Protein AF-A0A315YPS7-F1 (afdb_monomer_lite)

Foldseek 3Di:
DDQFPVRDAADPLLVVVLVVLVVCCVVPNQQFKKKWKWFADPVVRDTDTNDIDGDDPVDDDDPVVHDPRIDIDIDTSNVVSVRSLVRNDPDPDPDDDPDPLQFLVRLCVLLVHDLVRLCVVVVPPSVVSVCRVVVVDPDDSVVSVVSNVVCVVVVSD

InterPro domains:
  IPR001387 Cro/C1-type, helix-turn-helix domain [PF01381] (104-141)
  IPR001387 Cro/C1-type, helix-turn-helix domain [PS50943] (104-157)
  IPR001387 Cro/C1-type, helix-turn-helix domain [SM00530] (103-157)
  IPR001387 Cro/C1-type, helix-turn-helix domain [cd00093] (104-147)
  IPR010982 Lambda repressor-like, DNA-binding domain superfamily [G3DSA:1.10.260.40] (103-154)
  IPR010982 Lambda repressor-like, DNA-binding domain superfamily [SSF47413] (103-150)

Secondary structure (DSSP, 8-state):
-EE-TTS-EE-TTHHHHHHHHHHHHHHH-TT-EEEEEEEEETTTTEEEEEEEEE--TTSPPPGGGS-TTEEEEEEEHHHHHHHHHHHT-SSTTSSSS------HHHHHHHTT--HHHHHHHHT--HHHHHHHHTTSSPPPHHHHHHHHHHHHHTT--

Organism: Ruminococcus flavefaciens (NCBI:txid1265)

Radius of gyration: 22.01 Å; chains: 1; bounding box: 54×30×55 Å

Sequence (157 aa):
MLIGSKGYPISYECSELIEELKKDIRECGKDKLLAVWLKEYKEHGIEFAVNYDFVVDEAPIEASELEADERLAVMTAESLLDLLIKQNDPVQIYDLHEPHVRTIKELRTACDMTQKEFSEYFGIPKRTIEDWEAGRRKPSQWAVELIEYKLKKEGLI

Structure (mmCIF, N/CA/C/O backbone):
data_AF-A0A315YPS7-F1
#
_entry.id   AF-A0A315YPS7-F1
#
loop_
_atom_site.group_PDB
_atom_site.id
_atom_site.type_symbol
_atom_site.label_atom_id
_atom_site.label_alt_id
_atom_site.label_comp_id
_atom_site.label_asym_id
_atom_site.label_entity_id
_atom_site.label_seq_id
_atom_site.pdbx_PDB_ins_code
_atom_site.Cartn_x
_atom_site.Cartn_y
_atom_site.Cartn_z
_atom_site.occupancy
_atom_site.B_iso_or_equiv
_atom_site.auth_seq_id
_atom_site.auth_comp_id
_atom_site.auth_asym_id
_atom_site.auth_atom_id
_atom_site.pdbx_PDB_model_num
ATOM 1 N N . MET A 1 1 ? -11.023 17.785 3.048 1.00 50.44 1 MET A N 1
ATOM 2 C CA . MET A 1 1 ? -11.132 16.718 2.030 1.00 50.44 1 MET A CA 1
ATOM 3 C C . MET A 1 1 ? -10.562 17.204 0.708 1.00 50.44 1 MET A C 1
ATOM 5 O O . MET A 1 1 ? -10.905 18.302 0.282 1.00 50.44 1 MET A O 1
ATOM 9 N N . LEU A 1 2 ? -9.673 16.431 0.086 1.00 51.38 2 LEU A N 1
ATOM 10 C CA . LEU A 1 2 ? -9.138 16.735 -1.241 1.00 51.38 2 LEU A CA 1
ATOM 11 C C . LEU A 1 2 ? -9.512 15.601 -2.197 1.00 51.38 2 LEU A C 1
ATOM 13 O O . LEU A 1 2 ? -9.417 14.427 -1.843 1.00 51.38 2 LEU A O 1
ATOM 17 N N . ILE A 1 3 ? -9.913 15.959 -3.416 1.00 50.81 3 ILE A N 1
ATOM 18 C CA . ILE A 1 3 ? -9.950 15.011 -4.529 1.00 50.81 3 ILE A CA 1
ATOM 19 C C . ILE A 1 3 ? -8.492 14.802 -4.935 1.00 50.81 3 ILE A C 1
ATOM 21 O O . ILE A 1 3 ? -7.831 15.742 -5.387 1.00 50.81 3 ILE A O 1
ATOM 25 N N . GLY A 1 4 ? -7.969 13.593 -4.737 1.00 52.69 4 GLY A N 1
ATOM 26 C CA . GLY A 1 4 ? -6.636 13.231 -5.205 1.00 52.69 4 GLY A CA 1
ATOM 27 C C . GLY A 1 4 ? -6.494 13.494 -6.704 1.00 52.69 4 GLY A C 1
ATOM 28 O O . GLY A 1 4 ? -7.477 13.507 -7.442 1.00 52.69 4 GLY A O 1
ATOM 29 N N . SER A 1 5 ? -5.266 13.648 -7.199 1.00 40.81 5 SER A N 1
ATOM 30 C CA . SER A 1 5 ? -4.967 13.981 -8.607 1.00 40.81 5 SER A CA 1
ATOM 31 C C . SER A 1 5 ? -5.560 13.023 -9.662 1.00 40.81 5 SER A C 1
ATOM 33 O O . SER A 1 5 ? -5.515 13.323 -10.853 1.00 40.81 5 SER A O 1
ATOM 35 N N . LYS A 1 6 ? -6.133 11.888 -9.237 1.00 47.31 6 LYS A N 1
ATOM 36 C CA . LYS A 1 6 ? -6.822 10.882 -10.061 1.00 47.31 6 LYS A CA 1
ATOM 37 C C . LYS A 1 6 ? -8.326 10.719 -9.769 1.00 47.31 6 LYS A C 1
ATOM 39 O O . LYS A 1 6 ? -8.918 9.770 -10.269 1.00 47.31 6 LYS A O 1
ATOM 44 N N . GLY A 1 7 ? -8.947 11.603 -8.985 1.00 49.59 7 GLY A N 1
ATOM 45 C CA . GLY A 1 7 ? -10.388 11.547 -8.696 1.00 49.59 7 GLY A CA 1
ATOM 46 C C . GLY A 1 7 ? -10.790 10.707 -7.478 1.00 49.59 7 GLY A C 1
ATOM 47 O O . GLY A 1 7 ? -11.982 10.553 -7.237 1.00 49.59 7 GLY A O 1
ATOM 48 N N . TYR A 1 8 ? -9.832 10.172 -6.713 1.00 56.44 8 TYR A N 1
ATOM 49 C CA . TYR A 1 8 ? -10.121 9.388 -5.508 1.00 56.44 8 TYR A CA 1
ATOM 50 C C . TYR A 1 8 ? -10.254 10.283 -4.268 1.00 56.44 8 TYR A C 1
ATOM 52 O O . TYR A 1 8 ? -9.506 11.259 -4.142 1.00 56.44 8 TYR A O 1
ATOM 60 N N . PRO A 1 9 ? -11.187 9.966 -3.358 1.00 59.56 9 PRO A N 1
ATOM 61 C CA . PRO A 1 9 ? -11.334 10.677 -2.097 1.00 59.56 9 PRO A CA 1
ATOM 62 C C . PRO A 1 9 ? -10.178 10.312 -1.152 1.00 59.56 9 PRO A C 1
ATOM 64 O O . PRO A 1 9 ? -9.961 9.136 -0.881 1.00 59.56 9 PRO A O 1
ATOM 67 N N . ILE A 1 10 ? -9.438 11.312 -0.660 1.00 61.88 10 ILE A N 1
ATOM 68 C CA . ILE A 1 10 ? -8.313 11.117 0.273 1.00 61.88 10 ILE A CA 1
ATOM 69 C C . ILE A 1 10 ? -8.590 11.877 1.574 1.00 61.88 10 ILE A C 1
ATOM 71 O O . ILE A 1 10 ? -8.978 13.054 1.540 1.00 61.88 10 ILE A O 1
ATOM 75 N N . SER A 1 11 ? -8.348 11.220 2.710 1.00 66.69 11 SER A N 1
ATOM 76 C CA . SER A 1 11 ? -8.402 11.808 4.051 1.00 66.69 11 SER A CA 1
ATOM 77 C C . SER A 1 11 ? -7.026 11.787 4.714 1.00 66.69 11 SER A C 1
ATOM 79 O O . SER A 1 11 ? -6.567 10.753 5.189 1.00 66.69 11 SER A O 1
ATOM 81 N N . TYR A 1 12 ? -6.389 12.960 4.786 1.00 60.19 12 TYR A N 1
ATOM 82 C CA . TYR A 1 12 ? -5.126 13.150 5.511 1.00 60.19 12 TYR A CA 1
ATOM 83 C C . TYR A 1 12 ? -5.292 13.112 7.035 1.00 60.19 12 TYR A C 1
ATOM 85 O O . TYR A 1 12 ? -4.306 12.925 7.749 1.00 60.19 12 TYR A O 1
ATOM 93 N N . GLU A 1 13 ? -6.530 13.247 7.523 1.00 62.00 13 GLU A N 1
ATOM 94 C CA . GLU A 1 13 ? -6.878 13.168 8.947 1.00 62.00 13 GLU A CA 1
ATOM 95 C C . GLU A 1 13 ? -6.639 11.758 9.507 1.00 62.00 13 GLU A C 1
ATOM 97 O O . GLU A 1 13 ? -6.386 11.596 10.694 1.00 62.00 13 GLU A O 1
ATOM 102 N N . CYS A 1 14 ? -6.582 10.738 8.645 1.00 71.25 14 CYS A N 1
ATOM 103 C CA . CYS A 1 14 ? -6.282 9.368 9.049 1.00 71.25 14 CYS A CA 1
ATOM 104 C C . CYS A 1 14 ? -4.803 9.143 9.420 1.00 71.25 14 CYS A C 1
ATOM 106 O O . CYS A 1 14 ? -4.475 8.076 9.925 1.00 71.25 14 CYS A O 1
ATOM 108 N N . SER A 1 15 ? -3.892 10.097 9.180 1.00 75.19 15 SER A N 1
ATOM 109 C CA . SER A 1 15 ? -2.451 9.888 9.420 1.00 75.19 15 SER A CA 1
ATOM 110 C C . SER A 1 15 ? -2.119 9.679 10.900 1.00 75.19 15 SER A C 1
ATOM 112 O O . SER A 1 15 ? -1.327 8.798 11.226 1.00 75.19 15 SER A O 1
ATOM 114 N N . GLU A 1 16 ? -2.740 10.454 11.792 1.00 81.69 16 GLU A N 1
ATOM 115 C CA . GLU A 1 16 ? -2.560 10.305 13.243 1.00 81.69 16 GLU A CA 1
ATOM 116 C C . GLU A 1 16 ? -3.208 9.003 13.734 1.00 81.69 16 GLU A C 1
ATOM 118 O O . GLU A 1 16 ? -2.541 8.209 14.397 1.00 81.69 16 GLU A O 1
ATOM 123 N N . LEU A 1 17 ? -4.432 8.702 13.273 1.00 87.00 17 LEU A N 1
ATOM 124 C CA . LEU A 1 17 ? -5.121 7.441 13.576 1.00 87.00 17 LEU A CA 1
ATOM 125 C C . LEU A 1 17 ? -4.315 6.208 13.138 1.00 87.00 17 LEU A C 1
ATOM 127 O O . LEU A 1 17 ? -4.302 5.201 13.839 1.00 87.00 17 LEU A O 1
ATOM 131 N N . ILE A 1 18 ? -3.636 6.259 11.986 1.00 86.12 18 ILE A N 1
ATOM 132 C CA . ILE A 1 18 ? -2.787 5.158 11.501 1.00 86.12 18 ILE A CA 1
ATOM 133 C C . ILE A 1 18 ? -1.613 4.917 12.452 1.00 86.12 18 ILE A C 1
ATOM 135 O O . ILE A 1 18 ? -1.290 3.764 12.746 1.00 86.12 18 ILE A O 1
ATOM 139 N N . GLU A 1 19 ? -0.942 5.975 12.906 1.00 84.19 19 GLU A N 1
ATOM 140 C CA . GLU A 1 19 ? 0.222 5.843 13.786 1.00 84.19 19 GLU A CA 1
ATOM 141 C C . GLU A 1 19 ? -0.165 5.347 15.184 1.00 84.19 19 GLU A C 1
ATOM 143 O O . GLU A 1 19 ? 0.524 4.477 15.735 1.00 84.19 19 GLU A O 1
ATOM 148 N N . GLU A 1 20 ? -1.289 5.823 15.720 1.00 87.25 20 GLU A N 1
ATOM 149 C CA . GLU A 1 20 ? -1.867 5.323 16.971 1.00 87.25 20 GLU A CA 1
ATOM 150 C C . GLU A 1 20 ? -2.268 3.851 16.844 1.00 87.25 20 GLU A C 1
ATOM 152 O O . GLU A 1 20 ? -1.772 3.007 17.596 1.00 87.25 20 GLU A O 1
ATOM 157 N N . LEU A 1 21 ? -3.020 3.492 15.802 1.00 90.19 21 LEU A N 1
ATOM 158 C CA . LEU A 1 21 ? -3.479 2.122 15.593 1.00 90.19 21 LEU A CA 1
ATOM 159 C C . LEU A 1 21 ? -2.323 1.137 15.386 1.00 90.19 21 LEU A C 1
ATOM 161 O O . LEU A 1 21 ? -2.359 0.009 15.880 1.00 90.19 21 LEU A O 1
ATOM 165 N N . LYS A 1 22 ? -1.249 1.540 14.696 1.00 86.44 22 LYS A N 1
ATOM 166 C CA . LYS A 1 22 ? -0.029 0.721 14.589 1.00 86.44 22 LYS A CA 1
ATOM 167 C C . LYS A 1 22 ? 0.590 0.444 15.955 1.00 86.44 22 LYS A C 1
ATOM 169 O O . LYS A 1 22 ? 1.148 -0.637 16.157 1.00 86.44 22 LYS A O 1
ATOM 174 N N . LYS A 1 23 ? 0.576 1.419 16.867 1.00 88.12 23 LYS A N 1
ATOM 175 C CA . LYS A 1 23 ? 1.076 1.239 18.234 1.00 88.12 23 LYS A CA 1
ATOM 176 C C . LYS A 1 23 ? 0.177 0.280 19.006 1.00 88.12 23 LYS A C 1
ATOM 178 O O . LYS A 1 23 ? 0.692 -0.685 19.567 1.00 88.12 23 LYS A O 1
ATOM 183 N N . ASP A 1 24 ? -1.128 0.463 18.912 1.00 87.69 24 ASP A N 1
ATOM 184 C CA . ASP A 1 24 ? -2.124 -0.391 19.554 1.00 87.69 24 ASP A CA 1
ATOM 185 C C . ASP A 1 24 ? -2.059 -1.838 19.057 1.00 87.69 24 ASP A C 1
ATOM 187 O O . ASP A 1 24 ? -2.091 -2.775 19.849 1.00 87.69 24 ASP A O 1
ATOM 191 N N . ILE A 1 25 ? -1.856 -2.060 17.756 1.00 83.81 25 ILE A N 1
ATOM 192 C CA . ILE A 1 25 ? -1.654 -3.403 17.191 1.00 83.81 25 ILE A CA 1
ATOM 193 C C . ILE A 1 25 ? -0.400 -4.070 17.770 1.00 83.81 25 ILE A C 1
ATOM 195 O O . ILE A 1 25 ? -0.420 -5.276 18.032 1.00 83.81 25 ILE A O 1
ATOM 199 N N . ARG A 1 26 ? 0.686 -3.313 17.992 1.00 84.19 26 ARG A N 1
ATOM 200 C CA . ARG A 1 26 ? 1.907 -3.846 18.625 1.00 84.19 26 ARG A CA 1
ATOM 201 C C . ARG A 1 26 ? 1.676 -4.241 20.084 1.00 84.19 26 ARG A C 1
ATOM 203 O O . ARG A 1 26 ? 2.308 -5.188 20.542 1.00 84.19 26 ARG A O 1
ATOM 210 N N . GLU A 1 27 ? 0.812 -3.527 20.798 1.00 88.19 27 GLU A N 1
ATOM 211 C CA . GLU A 1 27 ? 0.553 -3.747 22.227 1.00 88.19 27 GLU A CA 1
ATOM 212 C C . GLU A 1 27 ? -0.544 -4.794 22.479 1.00 88.19 27 GLU A C 1
ATOM 214 O O . GLU A 1 27 ? -0.414 -5.634 23.370 1.00 88.19 27 GLU A O 1
ATOM 219 N N . CYS A 1 28 ? -1.612 -4.777 21.685 1.00 87.38 28 CYS A N 1
ATOM 220 C CA . CYS A 1 28 ? -2.840 -5.535 21.929 1.00 87.38 28 CYS A CA 1
ATOM 221 C C . CYS A 1 28 ? -3.085 -6.671 20.924 1.00 87.38 28 CYS A C 1
ATOM 223 O O . CYS A 1 28 ? -3.863 -7.585 21.218 1.00 87.38 28 CYS A O 1
ATOM 225 N N . GLY A 1 29 ? -2.411 -6.649 19.773 1.00 87.06 29 GLY A N 1
ATOM 226 C CA . GLY A 1 29 ? -2.538 -7.641 18.706 1.00 87.06 29 GLY A CA 1
ATOM 227 C C . GLY A 1 29 ? -3.532 -7.248 17.609 1.00 87.06 29 GLY A C 1
ATOM 228 O O . GLY A 1 29 ? -4.537 -6.581 17.842 1.00 87.06 29 GLY A O 1
ATOM 229 N N . LYS A 1 30 ? -3.254 -7.709 16.386 1.00 88.88 30 LYS A N 1
ATOM 230 C CA . LYS A 1 30 ? -3.974 -7.324 15.159 1.00 88.88 30 LYS A CA 1
ATOM 231 C C . LYS A 1 30 ? -5.416 -7.845 15.055 1.00 88.88 30 LYS A C 1
ATOM 233 O O . LYS A 1 30 ? -6.234 -7.256 14.354 1.00 88.88 30 LYS A O 1
ATOM 238 N N . ASP A 1 31 ? -5.730 -8.919 15.778 1.00 92.06 31 ASP A N 1
ATOM 239 C CA . ASP A 1 31 ? -7.037 -9.590 15.736 1.00 92.06 31 ASP A CA 1
ATOM 240 C C . ASP A 1 31 ? -8.056 -8.988 16.721 1.00 92.06 31 ASP A C 1
ATOM 242 O O . ASP A 1 31 ? -9.186 -9.469 16.825 1.00 92.06 31 ASP A O 1
ATOM 246 N N . LYS A 1 32 ? -7.674 -7.947 17.473 1.00 91.81 32 LYS A N 1
ATOM 247 C CA . LYS A 1 32 ? -8.575 -7.262 18.407 1.00 91.81 32 LYS A CA 1
ATOM 248 C C . LYS A 1 32 ? -9.720 -6.590 17.661 1.00 91.81 32 LYS A C 1
ATOM 250 O O . LYS A 1 32 ? -9.502 -5.971 16.625 1.00 91.81 32 LYS A O 1
ATOM 255 N N . LEU A 1 33 ? -10.928 -6.719 18.205 1.00 92.25 33 LEU A N 1
ATOM 256 C CA . LEU A 1 33 ? -12.112 -6.063 17.670 1.00 92.25 33 LEU A CA 1
ATOM 257 C C . LEU A 1 33 ? -12.155 -4.612 18.137 1.00 92.25 33 LEU A C 1
ATOM 259 O O . LEU A 1 33 ? -12.030 -4.326 19.328 1.00 92.25 33 LEU A O 1
ATOM 263 N N . LEU A 1 34 ? -12.355 -3.727 17.172 1.00 92.62 34 LEU A N 1
ATOM 264 C CA . LEU A 1 34 ? -12.508 -2.299 17.356 1.00 92.62 34 LEU A CA 1
ATOM 265 C C . LEU A 1 34 ? -13.891 -1.890 16.879 1.00 92.62 34 LEU A C 1
ATOM 267 O O . LEU A 1 34 ? -14.391 -2.401 15.871 1.00 92.62 34 LEU A O 1
ATOM 271 N N . ALA A 1 35 ? -14.481 -0.949 17.589 1.00 92.44 35 ALA A N 1
ATOM 272 C CA . ALA A 1 35 ? -15.582 -0.167 17.086 1.00 92.44 35 ALA A CA 1
ATOM 273 C C . ALA A 1 35 ? -15.029 1.067 16.384 1.00 92.44 35 ALA A C 1
ATOM 275 O O . ALA A 1 35 ? -14.132 1.728 16.895 1.00 92.44 35 ALA A O 1
ATOM 276 N N . VAL A 1 36 ? -15.544 1.349 15.197 1.00 92.31 36 VAL A N 1
ATOM 277 C CA . VAL A 1 36 ? -15.012 2.363 14.290 1.00 92.31 36 VAL A CA 1
ATOM 278 C C . VAL A 1 36 ? -16.133 3.309 13.910 1.00 92.31 36 VAL A C 1
ATOM 280 O O . VAL A 1 36 ? -17.161 2.866 13.389 1.00 92.31 36 VAL A O 1
ATOM 283 N N . TRP A 1 37 ? -15.915 4.600 14.135 1.00 92.06 37 TRP A N 1
ATOM 284 C CA . TRP A 1 37 ? -16.817 5.665 13.719 1.00 92.06 37 TRP A CA 1
ATOM 285 C C . TRP A 1 37 ? -16.524 6.014 12.268 1.00 92.06 37 TRP A C 1
ATOM 287 O O . TRP A 1 37 ? -15.426 6.465 11.929 1.00 92.06 37 TRP A O 1
ATOM 297 N N . LEU A 1 38 ? -17.509 5.775 11.407 1.00 89.75 38 LEU A N 1
ATOM 298 C CA . LEU A 1 38 ? -17.468 6.101 9.990 1.00 89.75 38 LEU A CA 1
ATOM 299 C C . LEU A 1 38 ? -18.370 7.305 9.737 1.00 89.75 38 LEU A C 1
ATOM 301 O O . LEU A 1 38 ? -19.584 7.195 9.902 1.00 89.75 38 LEU A O 1
ATOM 305 N N . LYS A 1 39 ? -17.775 8.428 9.330 1.00 88.94 39 LYS A N 1
ATOM 306 C CA . LYS A 1 39 ? -18.490 9.660 8.981 1.00 88.94 39 LYS A CA 1
ATOM 307 C C . LYS A 1 39 ? -18.821 9.672 7.491 1.00 88.94 39 LYS A C 1
ATOM 309 O O . LYS A 1 39 ? -17.928 9.505 6.655 1.00 88.94 39 LYS A O 1
ATOM 314 N N . GLU A 1 40 ? -20.091 9.860 7.160 1.00 85.75 40 GLU A N 1
ATOM 315 C CA . GLU A 1 40 ? -20.627 9.936 5.804 1.00 85.75 40 GLU A CA 1
ATOM 316 C C . GLU A 1 40 ? -20.536 11.365 5.258 1.00 85.75 40 GLU A C 1
ATOM 318 O O . GLU A 1 40 ? -21.076 12.319 5.813 1.00 85.75 40 GLU A O 1
ATOM 323 N N . TYR A 1 41 ? -19.944 11.505 4.077 1.00 80.50 41 TYR A N 1
ATOM 324 C CA . TYR A 1 41 ? -19.885 12.765 3.347 1.00 80.50 41 TYR A CA 1
ATOM 325 C C . TYR A 1 41 ? -20.831 12.702 2.146 1.00 80.50 41 TYR A C 1
ATOM 327 O O . TYR A 1 41 ? -20.458 12.322 1.030 1.00 80.50 41 TYR A O 1
ATOM 335 N N . LYS A 1 42 ? -22.086 13.094 2.392 1.00 76.31 42 LYS A N 1
ATOM 336 C CA . LYS A 1 42 ? -23.225 12.975 1.458 1.00 76.31 42 LYS A CA 1
ATOM 337 C C . LYS A 1 42 ? -23.014 13.642 0.099 1.00 76.31 42 LYS A C 1
ATOM 339 O O . LYS A 1 42 ? -23.540 13.161 -0.898 1.00 76.31 42 LYS A O 1
ATOM 344 N N . GLU A 1 43 ? -22.227 14.716 0.038 1.00 69.75 43 GLU A N 1
ATOM 345 C CA . GLU A 1 43 ? -21.919 15.425 -1.215 1.00 69.75 43 GLU A CA 1
ATOM 346 C C . GLU A 1 43 ? -21.157 14.551 -2.226 1.00 69.75 43 GLU A C 1
ATOM 348 O O . GLU A 1 43 ? -21.200 14.807 -3.431 1.00 69.75 43 GLU A O 1
ATOM 353 N N . HIS A 1 44 ? -20.484 13.501 -1.747 1.00 64.50 44 HIS A N 1
ATOM 354 C CA . HIS A 1 44 ? -19.650 12.621 -2.562 1.00 64.50 44 HIS A CA 1
ATOM 355 C C . HIS A 1 44 ? -20.003 11.134 -2.427 1.00 64.50 44 HIS A C 1
ATOM 357 O O . HIS A 1 44 ? -19.480 10.330 -3.195 1.00 64.50 44 HIS A O 1
ATOM 363 N N . GLY A 1 45 ? -20.902 10.764 -1.505 1.00 73.31 45 GLY A N 1
ATOM 364 C CA . GLY A 1 45 ? -21.324 9.375 -1.293 1.00 73.31 45 GLY A CA 1
ATOM 365 C C . GLY A 1 45 ? -20.193 8.481 -0.779 1.00 73.31 45 GLY A C 1
ATOM 366 O O . GLY A 1 45 ? -20.039 7.352 -1.239 1.00 73.31 45 GLY A O 1
A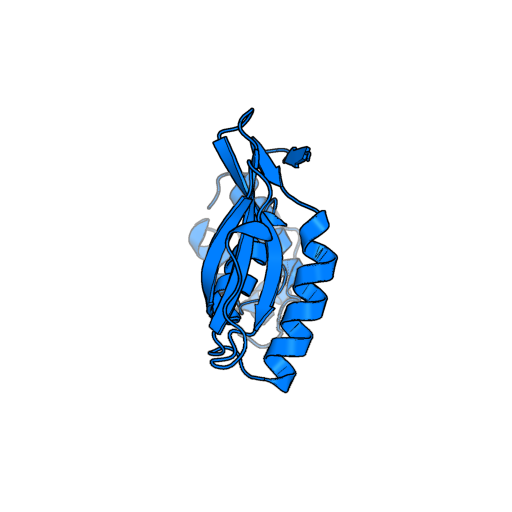TOM 367 N N . ILE A 1 46 ? -19.365 9.016 0.119 1.00 76.12 46 ILE A N 1
ATOM 368 C CA . ILE A 1 46 ? -18.157 8.369 0.650 1.00 76.12 46 ILE A CA 1
ATOM 369 C C . ILE A 1 46 ? -18.161 8.400 2.175 1.00 76.12 46 ILE A C 1
ATOM 371 O O . ILE A 1 46 ? -18.778 9.276 2.780 1.00 76.12 46 ILE A O 1
ATOM 375 N N . GLU A 1 47 ? -17.421 7.480 2.784 1.00 83.62 47 GLU A N 1
ATOM 376 C CA . GLU A 1 47 ? -17.292 7.369 4.235 1.00 83.62 47 GLU A CA 1
ATOM 377 C C . GLU A 1 47 ? -15.817 7.295 4.638 1.00 83.62 47 GLU A C 1
ATOM 379 O O . GLU A 1 47 ? -15.023 6.604 3.989 1.00 83.62 47 GLU A O 1
ATOM 384 N N . PHE A 1 48 ? -15.466 7.975 5.729 1.00 85.69 48 PHE A N 1
ATOM 385 C CA . PHE A 1 48 ? -14.127 7.939 6.317 1.00 85.69 48 PHE A CA 1
ATOM 386 C C . PHE A 1 48 ? -14.169 7.480 7.765 1.00 85.69 48 PHE A C 1
ATOM 388 O O . PHE A 1 48 ? -15.084 7.844 8.500 1.00 85.69 48 PHE A O 1
ATOM 395 N N . ALA A 1 49 ? -13.169 6.700 8.174 1.00 88.94 49 ALA A N 1
ATOM 396 C CA . ALA A 1 49 ? -12.965 6.404 9.582 1.00 88.94 49 ALA A CA 1
ATOM 397 C C . ALA A 1 49 ? -12.375 7.636 10.272 1.00 88.94 49 ALA A C 1
ATOM 399 O O . ALA A 1 49 ? -11.323 8.134 9.867 1.00 88.94 49 ALA A O 1
ATOM 400 N N . VAL A 1 50 ? -13.087 8.124 11.286 1.00 89.56 50 VAL A N 1
ATOM 401 C CA . VAL A 1 50 ? -12.739 9.346 12.028 1.00 89.56 50 VAL A CA 1
ATOM 402 C C . VAL A 1 50 ? -12.335 9.063 13.470 1.00 89.56 50 VAL A C 1
ATOM 404 O O . VAL A 1 50 ? -11.653 9.882 14.074 1.00 89.56 50 VAL A O 1
ATOM 407 N N . ASN A 1 51 ? -12.720 7.905 14.016 1.00 90.56 51 ASN A N 1
ATOM 408 C CA . ASN A 1 51 ? -12.343 7.477 15.360 1.00 90.56 51 ASN A CA 1
ATOM 409 C C . ASN A 1 51 ? -12.444 5.949 15.506 1.00 90.56 51 ASN A C 1
ATOM 411 O O . ASN A 1 51 ? -13.145 5.292 14.725 1.00 90.56 51 ASN A O 1
ATOM 415 N N . TYR A 1 52 ? -11.784 5.386 16.516 1.00 92.31 52 TYR A N 1
ATOM 416 C CA . TYR A 1 52 ? -11.960 3.999 16.929 1.00 92.31 52 TYR A CA 1
ATOM 417 C C . TYR A 1 52 ? -11.798 3.822 18.441 1.00 92.31 52 TYR A C 1
ATOM 419 O O . TYR A 1 52 ? -11.118 4.603 19.097 1.00 92.31 52 TYR A O 1
ATOM 427 N N . ASP A 1 53 ? -12.392 2.758 18.975 1.00 91.62 53 ASP A N 1
ATOM 428 C CA . ASP A 1 53 ? -12.180 2.311 20.352 1.00 91.62 53 ASP A CA 1
ATOM 429 C C . ASP A 1 53 ? -12.204 0.778 20.422 1.00 91.62 53 ASP A C 1
ATOM 431 O O . ASP A 1 53 ? -12.751 0.100 19.543 1.00 91.62 53 ASP A O 1
ATOM 435 N N . PHE A 1 54 ? -11.595 0.208 21.454 1.00 89.44 54 PHE A N 1
ATOM 436 C CA . PHE A 1 54 ? -11.611 -1.229 21.684 1.00 89.44 54 PHE A CA 1
ATOM 437 C C . PHE A 1 54 ? -12.992 -1.692 22.129 1.00 89.44 54 PHE A C 1
ATOM 439 O O . PHE A 1 54 ? -13.588 -1.149 23.055 1.00 89.44 54 PHE A O 1
ATOM 446 N N . VAL A 1 55 ? -13.474 -2.775 21.519 1.00 85.38 55 VAL A N 1
ATOM 447 C CA . VAL A 1 55 ? -14.697 -3.416 21.998 1.00 85.38 55 VAL A CA 1
ATOM 448 C C . VAL A 1 55 ? -14.387 -4.127 23.314 1.00 85.38 55 VAL A C 1
ATOM 450 O O . VAL A 1 55 ? -13.632 -5.102 23.347 1.00 85.38 55 VAL A O 1
ATOM 453 N N . VAL A 1 56 ? -14.989 -3.637 24.393 1.00 79.31 56 VAL A N 1
ATOM 454 C CA . VAL A 1 56 ? -14.969 -4.243 25.727 1.00 79.31 56 VAL A CA 1
ATOM 455 C C . VAL A 1 56 ? -16.385 -4.645 26.122 1.00 79.31 56 VAL A C 1
ATOM 457 O O . VAL A 1 56 ? -17.308 -3.838 26.059 1.00 79.31 56 VAL A O 1
ATOM 460 N N . ASP A 1 57 ? -16.553 -5.894 26.564 1.00 70.62 57 ASP A N 1
ATOM 461 C CA . ASP A 1 57 ? -17.861 -6.483 26.904 1.00 70.62 57 ASP A CA 1
ATOM 462 C C . ASP A 1 57 ? -18.623 -5.707 28.001 1.00 70.62 57 ASP A C 1
ATOM 464 O O . ASP A 1 57 ? -19.837 -5.843 28.140 1.00 70.62 57 ASP A O 1
ATOM 468 N N . GLU A 1 58 ? -17.917 -4.889 28.784 1.00 65.75 58 GLU A N 1
ATOM 469 C CA . GLU A 1 58 ? -18.448 -4.153 29.936 1.00 65.75 58 GLU A CA 1
ATOM 470 C C . GLU A 1 58 ? -18.897 -2.716 29.608 1.00 65.75 58 GLU A C 1
ATOM 472 O O . GLU A 1 58 ? -19.519 -2.073 30.454 1.00 65.75 58 GLU A O 1
ATOM 477 N N . ALA A 1 59 ? -18.620 -2.211 28.399 1.00 66.69 59 ALA A N 1
ATOM 478 C CA . ALA A 1 59 ? -18.971 -0.853 27.975 1.00 66.69 59 ALA A CA 1
ATOM 479 C C . ALA A 1 59 ? -19.453 -0.842 26.509 1.00 66.69 59 ALA A C 1
ATOM 481 O O . ALA A 1 59 ? -18.681 -0.539 25.598 1.00 66.69 59 ALA A O 1
ATOM 482 N N . PRO A 1 60 ? -20.720 -1.218 26.252 1.00 68.06 60 PRO A N 1
ATOM 483 C CA . PRO A 1 60 ? -21.291 -1.146 24.914 1.00 68.06 60 PRO A CA 1
ATOM 484 C C . PRO A 1 60 ? -21.421 0.313 24.466 1.00 68.06 60 PRO A C 1
ATOM 486 O O . PRO A 1 60 ? -21.827 1.173 25.243 1.00 68.06 60 PRO A O 1
ATOM 489 N N . ILE A 1 61 ? -21.111 0.574 23.198 1.00 69.44 61 ILE A N 1
ATOM 490 C CA . ILE A 1 61 ? -21.207 1.920 22.628 1.00 69.44 61 ILE A CA 1
ATOM 491 C C . ILE A 1 61 ? -22.677 2.280 22.444 1.00 69.44 61 ILE A C 1
ATOM 493 O O . ILE A 1 61 ? -23.439 1.562 21.787 1.00 69.44 61 ILE A O 1
ATOM 497 N N . GLU A 1 62 ? -23.074 3.393 23.045 1.00 68.94 62 GLU A N 1
ATOM 498 C CA . GLU A 1 62 ? -24.447 3.876 23.033 1.00 68.94 62 GLU A CA 1
ATOM 499 C C . GLU A 1 62 ? -24.724 4.598 21.709 1.00 68.94 62 GLU A C 1
ATOM 501 O O . GLU A 1 62 ? -23.972 5.469 21.276 1.00 68.94 62 GLU A O 1
ATOM 506 N N . ALA A 1 63 ? -25.857 4.301 21.067 1.00 65.25 63 ALA A N 1
ATOM 507 C CA . ALA A 1 63 ? -26.244 4.955 19.811 1.00 65.25 63 ALA A CA 1
ATOM 508 C C . ALA A 1 63 ? -26.403 6.487 19.942 1.00 65.25 63 ALA A C 1
ATOM 510 O O . ALA A 1 63 ? -26.434 7.189 18.936 1.00 65.25 63 ALA A O 1
ATOM 511 N N . SER A 1 64 ? -26.508 7.005 21.170 1.00 66.81 64 SER A N 1
ATOM 512 C CA . SER A 1 64 ? -26.535 8.439 21.471 1.00 66.81 64 SER A CA 1
ATOM 513 C C . SER A 1 64 ? -25.193 9.151 21.286 1.00 66.81 64 SER A C 1
ATOM 515 O O . SER A 1 64 ? -25.178 10.378 21.294 1.00 66.81 64 SER A O 1
ATOM 517 N N . GLU A 1 65 ? -24.086 8.418 21.153 1.00 69.06 65 GLU A N 1
ATOM 518 C CA . GLU A 1 65 ? -22.743 8.977 20.931 1.00 69.06 65 GLU A CA 1
ATOM 519 C C . GLU A 1 65 ? -22.435 9.221 19.446 1.00 69.06 65 GLU A C 1
ATOM 521 O O . GLU A 1 65 ? -21.362 9.719 19.118 1.00 69.06 65 GLU A O 1
ATOM 526 N N . LEU A 1 66 ? -23.363 8.874 18.547 1.00 78.94 66 LEU A N 1
ATOM 527 C CA . LEU A 1 66 ? -23.200 9.055 17.108 1.00 78.94 66 LEU A CA 1
ATOM 528 C C . LEU A 1 66 ? -23.789 10.380 16.632 1.00 78.94 66 LEU A C 1
ATOM 530 O O . LEU A 1 66 ? -24.935 10.722 16.944 1.00 78.94 66 LEU A O 1
ATOM 534 N N . GLU A 1 67 ? -23.027 11.094 15.806 1.00 81.69 67 GLU A N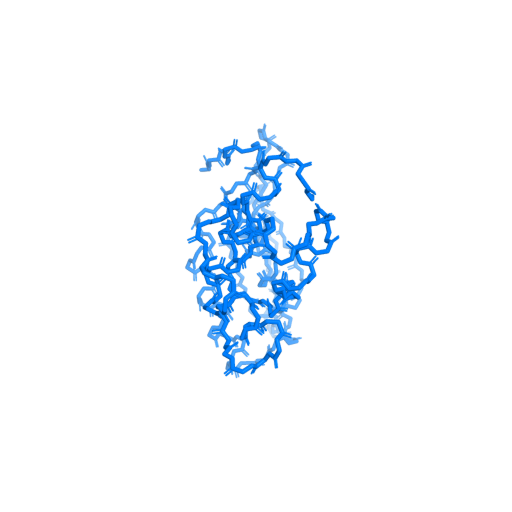 1
ATOM 535 C CA . GLU A 1 67 ? -23.568 12.199 15.021 1.00 81.69 67 GLU A CA 1
ATOM 536 C C . GLU A 1 67 ? -24.529 11.684 13.929 1.00 81.69 67 GLU A C 1
ATOM 538 O O . GLU A 1 67 ? -24.532 10.513 13.550 1.00 81.69 67 GLU A O 1
ATOM 543 N N . ALA A 1 68 ? -25.387 12.565 13.403 1.00 80.94 68 ALA A N 1
ATOM 544 C CA . ALA A 1 68 ? -26.413 12.188 12.421 1.00 80.94 68 ALA A CA 1
ATOM 545 C C . ALA A 1 68 ? -25.843 11.703 11.070 1.00 80.94 68 ALA A C 1
ATOM 547 O O . ALA A 1 68 ? -26.581 11.151 10.248 1.00 80.94 68 ALA A O 1
ATOM 548 N N . ASP A 1 69 ? -24.565 11.964 10.818 1.00 86.44 69 ASP A N 1
ATOM 549 C CA . ASP A 1 69 ? -23.782 11.526 9.669 1.00 86.44 69 ASP A CA 1
ATOM 550 C C . ASP A 1 69 ? -22.733 10.470 10.045 1.00 86.44 69 ASP A C 1
ATOM 552 O O . ASP A 1 69 ? -21.851 10.183 9.244 1.00 86.44 69 ASP A O 1
ATOM 556 N N . GLU A 1 70 ? -22.829 9.856 11.224 1.00 88.31 70 GLU A N 1
ATOM 557 C CA . GLU A 1 70 ? -21.904 8.818 11.671 1.00 88.31 70 GLU A CA 1
ATOM 558 C C . GLU A 1 70 ? -22.592 7.470 11.857 1.00 88.31 70 GLU A C 1
ATOM 560 O O . GLU A 1 70 ? -23.745 7.357 12.282 1.00 88.31 70 GLU A O 1
ATOM 565 N N . ARG A 1 71 ? -21.849 6.406 11.556 1.00 89.06 71 ARG A N 1
ATOM 566 C CA . ARG A 1 71 ? -22.250 5.036 11.869 1.00 89.06 71 ARG A CA 1
ATOM 567 C C . ARG A 1 71 ? -21.102 4.255 12.481 1.00 89.06 71 ARG A C 1
ATOM 569 O O . ARG A 1 71 ? -19.940 4.467 12.145 1.00 89.06 71 ARG A O 1
ATOM 576 N N . LEU A 1 72 ? -21.453 3.277 13.307 1.00 89.88 72 LEU A N 1
ATOM 577 C CA . LEU A 1 72 ? -20.493 2.331 13.860 1.00 89.88 72 LEU A CA 1
ATOM 578 C C . LEU A 1 72 ? -20.314 1.127 12.946 1.00 89.88 72 LEU A C 1
ATOM 580 O O . LEU A 1 72 ? -21.275 0.564 12.412 1.00 89.88 72 LEU A O 1
ATOM 584 N N . ALA A 1 73 ? -19.068 0.699 12.817 1.00 90.12 73 ALA A N 1
ATOM 585 C CA . ALA A 1 73 ? -18.707 -0.602 12.287 1.00 90.12 73 ALA A CA 1
ATOM 586 C C . ALA A 1 73 ? -17.795 -1.315 13.282 1.00 90.12 73 ALA A C 1
ATOM 588 O O . ALA A 1 73 ? -16.899 -0.700 13.850 1.00 90.12 73 ALA A O 1
ATOM 589 N N . VAL A 1 74 ? -18.000 -2.618 13.464 1.00 91.00 74 VAL A N 1
ATOM 590 C CA . VAL A 1 74 ? -17.067 -3.458 14.220 1.00 91.00 74 VAL A CA 1
ATOM 591 C C . VAL A 1 74 ? -16.168 -4.181 13.231 1.00 91.00 74 VAL A C 1
ATOM 593 O O . VAL A 1 74 ? -16.659 -4.840 12.312 1.00 91.00 74 VAL A O 1
ATOM 596 N N . MET A 1 75 ? -14.858 -4.058 13.403 1.00 93.19 75 MET A N 1
ATOM 597 C CA . MET A 1 75 ? -13.867 -4.737 12.568 1.00 93.19 75 MET A CA 1
ATOM 598 C C . MET A 1 75 ? -12.594 -5.035 13.361 1.00 93.19 75 MET A C 1
ATOM 600 O O . MET A 1 75 ? -12.422 -4.542 14.471 1.00 93.19 75 MET A O 1
ATOM 604 N N . THR A 1 76 ? -11.704 -5.872 12.826 1.00 95.19 76 THR A N 1
ATOM 605 C CA . THR A 1 76 ? -10.411 -6.118 13.482 1.00 95.19 76 THR A CA 1
ATOM 606 C C . THR A 1 76 ? -9.493 -4.906 13.351 1.00 95.19 76 THR A C 1
ATOM 608 O O . THR A 1 76 ? -9.616 -4.136 12.396 1.00 95.19 76 THR A O 1
ATOM 611 N N . ALA A 1 77 ? -8.526 -4.771 14.259 1.00 91.12 77 ALA A N 1
ATOM 612 C CA . ALA A 1 77 ? -7.485 -3.752 14.165 1.00 91.12 77 ALA A CA 1
ATOM 613 C C . ALA A 1 77 ? -6.719 -3.832 12.830 1.00 91.12 77 ALA A C 1
ATOM 615 O O . ALA A 1 77 ? -6.445 -2.803 12.222 1.00 91.12 77 ALA A O 1
ATOM 616 N N . GLU A 1 78 ? -6.465 -5.042 12.316 1.00 90.69 78 GLU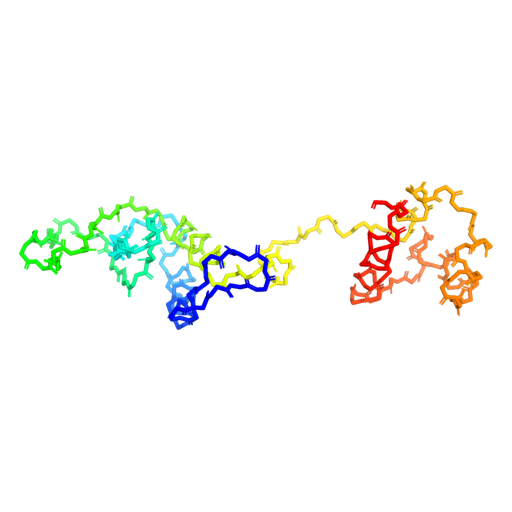 A N 1
ATOM 617 C CA . GLU A 1 78 ? -5.916 -5.256 10.965 1.00 90.69 78 GLU A CA 1
ATOM 618 C C . GLU A 1 78 ? -6.828 -4.687 9.864 1.00 90.69 78 GLU A C 1
ATOM 620 O O . GLU A 1 78 ? -6.366 -3.952 8.995 1.00 90.69 78 GLU A O 1
ATOM 625 N N . SER A 1 79 ? -8.136 -4.954 9.933 1.00 90.00 79 SER A N 1
ATOM 626 C CA . SER A 1 79 ? -9.103 -4.460 8.941 1.00 90.00 79 SER A CA 1
ATOM 627 C C . SER A 1 79 ? -9.234 -2.936 8.966 1.00 90.00 79 SER A C 1
ATOM 629 O O . SER A 1 79 ? -9.376 -2.310 7.913 1.00 90.00 79 SER A O 1
ATOM 631 N N . LEU A 1 80 ? -9.188 -2.334 10.160 1.00 92.31 80 LEU A N 1
ATOM 632 C CA . LEU A 1 80 ? -9.210 -0.883 10.314 1.00 92.31 80 LEU A CA 1
ATOM 633 C C . LEU A 1 80 ? -7.928 -0.256 9.769 1.00 92.31 80 LEU A C 1
ATOM 635 O O . LEU A 1 80 ? -7.997 0.747 9.060 1.00 92.31 80 LEU A O 1
ATOM 639 N N . LEU A 1 81 ? -6.771 -0.855 10.056 1.00 88.44 81 LEU A N 1
ATOM 640 C CA . LEU A 1 81 ? -5.498 -0.372 9.538 1.00 88.44 81 LEU A CA 1
ATOM 641 C C . LEU A 1 81 ? -5.515 -0.381 8.006 1.00 88.44 81 LEU A C 1
ATOM 643 O O . LEU A 1 81 ? -5.217 0.647 7.405 1.00 88.44 81 LEU A O 1
ATOM 647 N N . ASP A 1 82 ? -5.970 -1.472 7.385 1.00 84.81 82 ASP A N 1
ATOM 648 C CA . ASP A 1 82 ? -6.155 -1.570 5.932 1.00 84.81 82 ASP A CA 1
ATOM 649 C C . ASP A 1 82 ? -7.104 -0.498 5.374 1.00 84.81 82 ASP A C 1
ATOM 651 O O . ASP A 1 82 ? -6.875 0.038 4.285 1.00 84.81 82 ASP A O 1
ATOM 655 N N . LEU A 1 83 ? -8.192 -0.195 6.088 1.00 86.81 83 LEU A N 1
ATOM 656 C CA . LEU A 1 83 ? -9.161 0.826 5.695 1.00 86.81 83 LEU A CA 1
ATOM 657 C C . LEU A 1 83 ? -8.549 2.230 5.740 1.00 86.81 83 LEU A C 1
ATOM 659 O O . LEU A 1 83 ? -8.636 2.955 4.750 1.00 86.81 83 LEU A O 1
ATOM 663 N N . LEU A 1 84 ? -7.915 2.598 6.855 1.00 86.88 84 LEU A N 1
ATOM 664 C CA . LEU A 1 84 ? -7.288 3.909 7.040 1.00 86.88 84 LEU A CA 1
ATOM 665 C C . LEU A 1 84 ? -6.157 4.127 6.033 1.00 86.88 84 LEU A C 1
ATOM 667 O O . LEU A 1 84 ? -6.049 5.190 5.428 1.00 86.88 84 LEU A O 1
ATOM 671 N N . ILE A 1 85 ? -5.357 3.089 5.798 1.00 79.75 85 ILE A N 1
ATOM 672 C CA . ILE A 1 85 ? -4.315 3.038 4.770 1.00 79.75 85 ILE A CA 1
ATOM 673 C C . ILE A 1 85 ? -4.910 3.330 3.390 1.00 79.75 85 ILE A C 1
ATOM 675 O O . ILE A 1 85 ? -4.399 4.202 2.698 1.00 79.75 85 ILE A O 1
ATOM 679 N N . LYS A 1 86 ? -6.015 2.685 2.995 1.00 76.69 86 LYS A N 1
ATOM 680 C CA . LYS A 1 86 ? -6.703 2.968 1.716 1.00 76.69 86 LYS A CA 1
ATOM 681 C C . LYS A 1 86 ? -7.290 4.380 1.650 1.00 76.69 86 LYS A C 1
ATOM 683 O O . LYS A 1 86 ? -7.308 4.983 0.584 1.00 76.69 86 LYS A O 1
ATOM 688 N N . GLN A 1 87 ? -7.792 4.898 2.767 1.00 76.00 87 GLN A N 1
ATOM 689 C CA . GLN A 1 87 ? -8.419 6.221 2.853 1.00 76.00 87 GLN A CA 1
ATOM 690 C C . GLN A 1 87 ? -7.407 7.371 2.841 1.00 76.00 87 GLN A C 1
ATOM 692 O O . GLN A 1 87 ? -7.715 8.453 2.341 1.00 76.00 87 GLN A O 1
ATOM 697 N N . ASN A 1 88 ? -6.201 7.144 3.358 1.00 71.56 88 ASN A N 1
ATOM 698 C CA . ASN A 1 88 ? -5.110 8.119 3.350 1.00 71.56 88 ASN A CA 1
ATOM 699 C C . ASN A 1 88 ? -4.290 8.079 2.052 1.00 71.56 88 ASN A C 1
ATOM 701 O O . ASN A 1 88 ? -3.258 8.739 1.926 1.00 71.56 88 ASN A O 1
ATOM 705 N N . ASP A 1 89 ? -4.726 7.281 1.082 1.00 62.53 89 ASP A N 1
ATOM 706 C CA . ASP A 1 89 ? -3.890 6.908 -0.033 1.00 62.53 89 ASP A CA 1
ATOM 707 C C . ASP A 1 89 ? -4.346 7.465 -1.393 1.00 62.53 89 ASP A C 1
ATOM 709 O O . ASP A 1 89 ? -5.428 7.141 -1.882 1.00 62.53 89 ASP A O 1
ATOM 713 N N . PRO A 1 90 ? -3.492 8.248 -2.078 1.00 55.41 90 PRO A N 1
ATOM 714 C CA . PRO A 1 90 ? -3.599 8.463 -3.515 1.00 55.41 90 PRO A CA 1
ATOM 715 C C . PRO A 1 90 ? -3.094 7.283 -4.378 1.00 55.41 90 PRO A C 1
ATOM 717 O O . PRO A 1 90 ? -3.529 7.190 -5.531 1.00 55.41 90 PRO A O 1
ATOM 720 N N . VAL A 1 91 ? -2.129 6.475 -3.895 1.00 48.59 91 VAL A N 1
ATOM 721 C CA . VAL A 1 91 ? -1.410 5.340 -4.537 1.00 48.59 91 VAL A CA 1
ATOM 722 C C . VAL A 1 91 ? -0.632 4.464 -3.494 1.00 48.59 91 VAL A C 1
ATOM 724 O O . VAL A 1 91 ? 0.514 4.769 -3.158 1.00 48.59 91 VAL A O 1
ATOM 727 N N . GLN A 1 92 ? -1.192 3.344 -3.022 1.00 41.91 92 GLN A N 1
ATOM 728 C CA . GLN A 1 92 ? -0.633 2.460 -1.983 1.00 41.91 92 GLN A CA 1
ATOM 729 C C . GLN A 1 92 ? 0.486 1.631 -2.627 1.00 41.91 92 GLN A C 1
ATOM 731 O O . GLN A 1 92 ? 0.220 0.576 -3.201 1.00 41.91 92 GLN A O 1
ATOM 736 N N . ILE A 1 93 ? 1.737 2.101 -2.595 1.00 36.56 93 ILE A N 1
ATOM 737 C CA . ILE A 1 93 ? 2.932 1.270 -2.886 1.00 36.56 93 ILE A CA 1
ATOM 738 C C . ILE A 1 93 ? 4.051 1.475 -1.859 1.00 36.56 93 ILE A C 1
ATOM 740 O O . ILE A 1 93 ? 4.921 0.619 -1.720 1.00 36.56 93 ILE A O 1
ATOM 744 N N . TYR A 1 94 ? 4.031 2.550 -1.083 1.00 40.53 94 TYR A N 1
ATOM 745 C CA . TYR A 1 94 ? 5.099 2.810 -0.133 1.00 40.53 94 TYR A CA 1
ATOM 746 C C . TYR A 1 94 ? 4.605 2.464 1.272 1.00 40.53 94 TYR A C 1
ATOM 748 O O . TYR A 1 94 ? 4.014 3.302 1.943 1.00 40.53 94 TYR A O 1
ATOM 756 N N . ASP A 1 95 ? 4.866 1.218 1.687 1.00 44.16 95 ASP A N 1
ATOM 757 C CA . ASP A 1 95 ? 5.452 0.900 3.008 1.00 44.16 95 ASP A CA 1
ATOM 758 C C . ASP A 1 95 ? 4.759 -0.132 3.936 1.00 44.16 95 ASP A C 1
ATOM 760 O O . ASP A 1 95 ? 5.205 -0.263 5.071 1.00 44.16 95 ASP A O 1
ATOM 764 N N . LEU A 1 96 ? 3.746 -0.930 3.534 1.00 36.03 96 LEU A N 1
ATOM 765 C CA . LEU A 1 96 ? 3.143 -1.918 4.478 1.00 36.03 96 LEU A CA 1
ATOM 766 C C . LEU A 1 96 ? 2.819 -3.347 4.008 1.00 36.03 96 LEU A C 1
ATOM 768 O O . LEU A 1 96 ? 2.231 -4.113 4.760 1.00 36.03 96 LEU A O 1
ATOM 772 N N . HIS A 1 97 ? 3.305 -3.795 2.860 1.00 39.22 97 HIS A N 1
ATOM 773 C CA . HIS A 1 97 ? 3.461 -5.229 2.585 1.00 39.22 97 HIS A CA 1
ATOM 774 C C . HIS A 1 97 ? 4.646 -5.359 1.641 1.00 39.22 97 HIS A C 1
ATOM 776 O O . HIS A 1 97 ? 4.695 -4.586 0.691 1.00 39.22 97 HIS A O 1
ATOM 782 N N . GLU A 1 98 ? 5.593 -6.281 1.872 1.00 43.12 98 GLU A N 1
ATOM 783 C CA . GLU A 1 98 ? 6.616 -6.587 0.860 1.00 43.12 98 GLU A CA 1
ATOM 784 C C . GLU A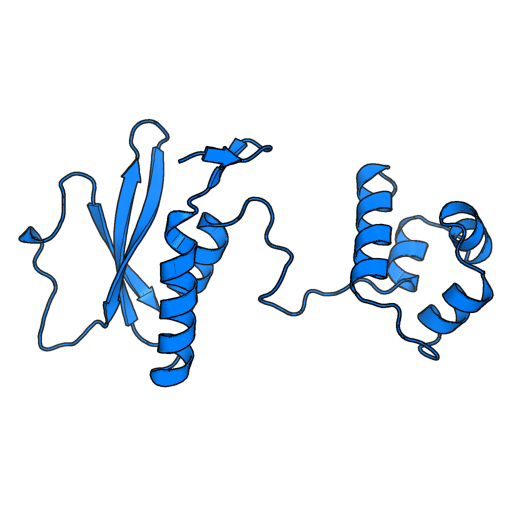 1 98 ? 5.907 -6.818 -0.484 1.00 43.12 98 GLU A C 1
ATOM 786 O O . GLU A 1 98 ? 5.222 -7.838 -0.645 1.00 43.12 98 GLU A O 1
ATOM 791 N N . PRO A 1 99 ? 6.008 -5.889 -1.453 1.00 43.53 99 PRO A N 1
ATOM 792 C CA . PRO A 1 99 ? 5.416 -6.138 -2.739 1.00 43.53 99 PRO A CA 1
ATOM 793 C C . PRO A 1 99 ? 6.348 -7.122 -3.437 1.00 43.53 99 PRO A C 1
ATOM 795 O O . PRO A 1 99 ? 7.555 -7.157 -3.189 1.00 43.53 99 PRO A O 1
ATOM 798 N N . HIS A 1 100 ? 5.808 -7.925 -4.345 1.00 46.69 100 HIS A N 1
ATOM 799 C CA . HIS A 1 100 ? 6.628 -8.569 -5.362 1.00 46.69 1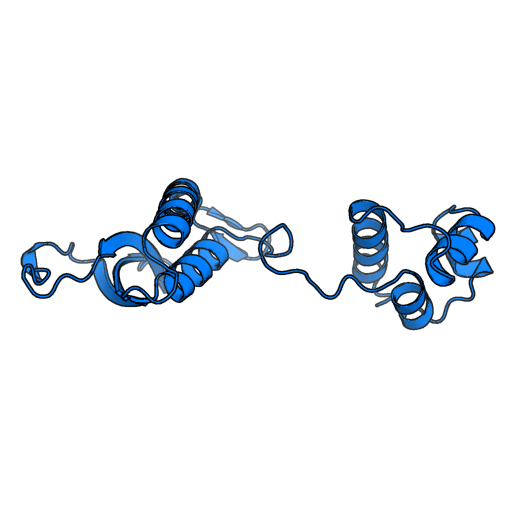00 HIS A CA 1
ATOM 800 C C . HIS A 1 100 ? 7.360 -7.470 -6.155 1.00 46.69 100 HIS A C 1
ATOM 802 O O . HIS A 1 100 ? 6.861 -6.994 -7.174 1.00 46.69 100 HIS A O 1
ATOM 808 N N . VAL A 1 101 ? 8.521 -7.024 -5.669 1.00 57.12 101 VAL A N 1
ATOM 809 C CA . VAL A 1 101 ? 9.412 -6.123 -6.392 1.00 57.12 101 VAL A CA 1
ATOM 810 C C . VAL A 1 101 ? 9.901 -6.928 -7.580 1.00 57.12 101 VAL A C 1
ATOM 812 O O . VAL A 1 101 ? 10.739 -7.821 -7.427 1.00 57.12 101 VAL A O 1
ATOM 815 N N . ARG A 1 102 ? 9.331 -6.648 -8.758 1.00 74.06 102 ARG A N 1
ATOM 816 C CA . ARG A 1 102 ? 9.768 -7.290 -9.995 1.00 74.06 102 ARG A CA 1
ATOM 817 C C . ARG A 1 102 ? 11.268 -7.090 -10.121 1.00 74.06 102 ARG A C 1
ATOM 819 O O . ARG A 1 102 ? 11.780 -5.974 -10.067 1.00 74.06 102 ARG A O 1
ATOM 826 N N . THR A 1 103 ? 11.988 -8.186 -10.266 1.00 90.94 103 THR A N 1
ATOM 827 C CA . THR A 1 103 ? 13.422 -8.161 -10.501 1.00 90.94 103 THR A CA 1
ATOM 828 C C . THR A 1 103 ? 13.714 -7.403 -11.796 1.00 90.94 103 THR A C 1
ATOM 830 O O . THR A 1 103 ? 12.897 -7.343 -12.717 1.00 90.94 103 THR A O 1
ATOM 833 N N . ILE A 1 104 ? 14.930 -6.870 -11.919 1.00 94.81 104 ILE A N 1
ATOM 834 C CA . ILE A 1 104 ? 15.385 -6.220 -13.160 1.00 94.81 104 ILE A CA 1
ATOM 835 C C . ILE A 1 104 ? 15.221 -7.152 -14.366 1.00 94.81 104 ILE A C 1
ATOM 837 O O . ILE A 1 104 ? 14.852 -6.703 -15.449 1.00 94.81 104 ILE A O 1
ATOM 841 N N . LYS A 1 105 ? 15.430 -8.458 -14.159 1.00 95.06 105 LYS A N 1
ATOM 842 C CA . LYS A 1 105 ? 15.232 -9.471 -15.191 1.00 95.06 105 LYS A CA 1
ATOM 843 C C . LYS A 1 105 ? 13.778 -9.525 -15.649 1.00 95.06 105 LYS A C 1
ATOM 845 O O . LYS A 1 105 ? 13.546 -9.502 -16.850 1.00 95.06 105 LYS A O 1
ATOM 850 N N . GLU A 1 106 ? 12.828 -9.575 -14.716 1.00 93.94 106 GLU A N 1
ATOM 851 C CA . GLU A 1 106 ? 11.393 -9.625 -15.022 1.00 93.94 106 GLU A CA 1
ATOM 852 C C . GLU A 1 106 ? 10.925 -8.368 -15.756 1.00 93.94 106 GLU A C 1
ATOM 854 O O . GLU A 1 106 ? 10.243 -8.483 -16.773 1.00 93.94 106 GLU A O 1
ATOM 859 N N . LEU A 1 107 ? 11.340 -7.182 -15.295 1.00 94.75 107 LEU A N 1
ATOM 860 C CA . LEU A 1 107 ? 11.022 -5.908 -15.952 1.00 94.75 107 LEU A CA 1
ATOM 861 C C . LEU A 1 107 ? 11.570 -5.861 -17.380 1.00 94.75 107 LEU A C 1
ATOM 863 O O . LEU A 1 107 ? 10.842 -5.509 -18.304 1.00 94.75 107 LEU A O 1
ATOM 867 N N . ARG A 1 108 ? 12.824 -6.282 -17.574 1.00 96.88 108 ARG A N 1
ATOM 868 C CA . ARG A 1 108 ? 13.446 -6.340 -18.897 1.00 96.88 108 ARG A CA 1
ATOM 869 C C . ARG A 1 108 ? 12.754 -7.339 -19.824 1.00 96.88 108 ARG A C 1
ATOM 871 O O . ARG A 1 108 ? 12.561 -7.049 -21.000 1.00 96.88 108 ARG A O 1
ATOM 878 N N . THR A 1 109 ? 12.417 -8.527 -19.324 1.00 95.38 109 THR A N 1
ATOM 879 C CA . THR A 1 109 ? 11.725 -9.537 -20.137 1.00 95.38 109 THR A CA 1
ATOM 880 C C . THR A 1 109 ? 10.300 -9.123 -20.478 1.00 95.38 109 THR A C 1
ATOM 882 O O . THR A 1 109 ? 9.819 -9.479 -21.545 1.00 95.38 109 THR A O 1
ATOM 885 N N . ALA A 1 110 ? 9.637 -8.354 -19.610 1.00 93.56 110 ALA A N 1
ATOM 886 C CA . ALA A 1 110 ? 8.285 -7.867 -19.860 1.00 93.56 110 ALA A CA 1
ATOM 887 C C . ALA A 1 110 ? 8.226 -6.849 -21.011 1.00 93.56 110 ALA A C 1
ATOM 889 O O . ALA A 1 110 ? 7.223 -6.808 -21.713 1.00 93.56 110 ALA A O 1
ATOM 890 N N . CYS A 1 111 ? 9.298 -6.083 -21.240 1.00 94.12 111 CYS A N 1
ATOM 891 C CA . CYS A 1 111 ? 9.415 -5.169 -22.379 1.00 94.12 111 CYS A CA 1
ATOM 892 C C . CYS A 1 111 ? 10.186 -5.761 -23.577 1.00 94.12 111 CYS A C 1
ATOM 894 O O . CYS A 1 111 ? 10.627 -5.006 -24.439 1.00 94.12 111 CYS A O 1
ATOM 896 N N . ASP A 1 112 ? 10.381 -7.087 -23.609 1.00 95.62 112 ASP A N 1
ATOM 897 C CA . ASP A 1 112 ? 11.064 -7.848 -24.673 1.00 95.62 112 ASP A CA 1
ATOM 898 C C . ASP A 1 112 ? 12.451 -7.302 -25.071 1.00 95.62 112 ASP A C 1
ATOM 900 O O . ASP A 1 112 ? 12.886 -7.385 -26.216 1.00 95.62 112 ASP A O 1
ATOM 904 N N . MET A 1 113 ? 13.176 -6.726 -24.105 1.00 96.56 113 MET A N 1
ATOM 905 C CA . MET A 1 113 ? 14.506 -6.163 -24.343 1.00 96.56 113 MET A CA 1
ATOM 906 C C . MET A 1 113 ? 15.614 -7.168 -24.014 1.00 96.56 113 MET A C 1
ATOM 908 O O . MET A 1 113 ? 15.604 -7.870 -22.995 1.00 96.56 113 MET A O 1
ATOM 912 N N . THR A 1 114 ? 16.671 -7.178 -24.816 1.00 98.00 114 THR A N 1
ATOM 913 C CA . THR A 1 114 ? 17.956 -7.778 -24.443 1.00 98.00 114 THR A CA 1
ATOM 914 C C . THR A 1 114 ? 18.642 -6.958 -23.342 1.00 98.00 114 THR A C 1
ATOM 916 O O . THR A 1 114 ? 18.354 -5.781 -23.133 1.00 98.00 114 THR A O 1
ATOM 919 N N . GLN A 1 115 ? 19.612 -7.544 -22.624 1.00 97.81 115 GLN A N 1
ATOM 920 C CA . GLN A 1 115 ? 20.396 -6.803 -21.614 1.00 97.81 115 GLN A CA 1
ATOM 921 C C . GLN A 1 115 ? 21.128 -5.587 -22.205 1.00 97.81 115 GLN A C 1
ATOM 923 O O . GLN A 1 115 ? 21.402 -4.625 -21.490 1.00 97.81 115 GLN A O 1
ATOM 928 N N . LYS A 1 116 ? 21.467 -5.640 -23.501 1.00 97.81 116 LYS A N 1
ATOM 929 C CA . LYS A 1 116 ? 22.102 -4.534 -24.220 1.00 97.81 116 LYS A CA 1
ATOM 930 C C . LYS A 1 116 ? 21.105 -3.400 -24.469 1.00 97.81 116 LYS A C 1
ATOM 932 O O . LYS A 1 116 ? 21.399 -2.272 -24.098 1.00 97.81 116 LYS A O 1
ATOM 937 N N . GLU A 1 117 ? 19.928 -3.705 -25.009 1.00 97.62 117 GLU A N 1
ATOM 938 C CA . GLU A 1 117 ? 18.883 -2.700 -25.258 1.00 97.62 117 GLU A CA 1
ATOM 939 C C . GLU A 1 117 ? 18.414 -2.048 -23.956 1.00 97.62 117 GLU A C 1
ATOM 941 O O . GLU A 1 117 ? 18.308 -0.829 -23.877 1.00 97.62 117 GLU A O 1
ATOM 946 N N . PHE A 1 118 ? 18.237 -2.837 -22.893 1.00 97.69 118 PHE A N 1
ATOM 947 C CA . PHE A 1 118 ? 17.858 -2.320 -21.577 1.00 97.69 118 PHE A CA 1
ATOM 948 C C . PHE A 1 118 ? 18.937 -1.401 -20.977 1.00 97.69 118 PHE A C 1
ATOM 950 O O . PHE A 1 118 ? 18.632 -0.379 -20.362 1.00 97.69 118 PHE A O 1
ATOM 957 N N . SER A 1 119 ? 20.213 -1.749 -21.186 1.00 98.06 119 SER A N 1
ATOM 958 C CA . SER A 1 119 ? 21.364 -0.927 -20.797 1.00 98.06 119 SER A CA 1
ATOM 959 C C . SER A 1 119 ? 21.374 0.413 -21.536 1.00 98.06 119 SER A C 1
ATOM 961 O O . SER A 1 119 ? 21.530 1.454 -20.900 1.00 98.06 119 SER A O 1
ATOM 963 N N . GLU A 1 120 ? 21.163 0.397 -22.851 1.00 98.06 120 GLU A N 1
ATOM 964 C CA . GLU A 1 120 ? 21.125 1.595 -23.696 1.00 98.06 120 GLU A CA 1
ATOM 965 C C . GLU A 1 120 ? 19.918 2.485 -23.365 1.00 98.06 120 GLU A C 1
ATOM 967 O O . GLU A 1 120 ? 20.067 3.698 -23.226 1.00 98.06 120 GLU A O 1
ATOM 972 N N . TYR A 1 121 ? 18.745 1.890 -23.144 1.00 97.50 121 TYR A N 1
ATOM 973 C CA . TYR A 1 121 ? 17.504 2.609 -22.853 1.00 97.50 121 TYR A CA 1
ATOM 974 C C . TYR A 1 121 ? 17.517 3.339 -21.495 1.00 97.50 121 TYR A C 1
ATOM 976 O O . TYR A 1 121 ? 17.004 4.458 -21.379 1.00 97.50 121 TYR A O 1
ATOM 984 N N . PHE A 1 122 ? 18.118 2.738 -20.460 1.00 96.25 122 PHE A N 1
ATOM 985 C CA . PHE A 1 122 ? 18.238 3.355 -19.130 1.00 96.25 122 PHE A CA 1
ATOM 986 C C . PHE A 1 122 ? 19.570 4.076 -18.887 1.00 96.25 122 PHE A C 1
ATOM 988 O O . PHE A 1 122 ? 19.718 4.742 -17.863 1.00 96.25 122 PHE A O 1
ATOM 995 N N . GLY A 1 123 ? 20.555 3.937 -19.779 1.00 96.56 123 GLY A N 1
ATOM 996 C CA . GLY A 1 123 ? 21.914 4.443 -19.555 1.00 96.56 123 GLY A CA 1
ATOM 997 C C . GLY A 1 123 ? 22.648 3.743 -18.402 1.00 96.56 123 GLY A C 1
ATOM 998 O O . GLY A 1 123 ? 23.613 4.278 -17.857 1.00 96.56 123 GLY A O 1
ATOM 999 N N . ILE A 1 124 ? 22.196 2.550 -18.005 1.00 96.62 124 ILE A N 1
ATOM 1000 C CA . ILE A 1 124 ? 22.807 1.752 -16.937 1.00 96.62 124 ILE A CA 1
ATOM 1001 C C . ILE A 1 124 ? 23.852 0.839 -17.576 1.00 96.62 124 ILE A C 1
ATOM 1003 O O . ILE A 1 124 ? 23.509 0.128 -18.519 1.00 96.62 124 ILE A O 1
ATOM 1007 N N . PRO A 1 125 ? 25.104 0.774 -17.084 1.00 98.06 125 PRO A N 1
ATOM 1008 C CA . PRO A 1 125 ? 26.109 -0.114 -17.660 1.00 98.06 125 PRO A CA 1
ATOM 1009 C C . PRO A 1 125 ? 25.624 -1.568 -17.724 1.00 98.06 125 PRO A C 1
ATOM 1011 O O . PRO A 1 125 ? 25.159 -2.110 -16.721 1.00 98.06 125 PRO A O 1
ATOM 1014 N N . LYS A 1 126 ? 25.794 -2.238 -18.872 1.00 97.75 126 LYS A N 1
ATOM 1015 C CA . LYS A 1 126 ? 25.386 -3.644 -19.072 1.00 97.75 126 LYS A CA 1
ATOM 1016 C C . LYS A 1 126 ? 25.892 -4.571 -17.962 1.00 97.75 126 LYS A C 1
ATOM 1018 O O . LYS A 1 126 ? 25.159 -5.431 -17.489 1.00 97.75 126 LYS A O 1
ATOM 1023 N N . ARG A 1 127 ? 27.119 -4.338 -17.483 1.00 97.44 127 ARG A N 1
ATOM 1024 C CA . ARG A 1 127 ? 27.728 -5.084 -16.371 1.00 97.44 127 ARG A CA 1
ATOM 1025 C C . ARG A 1 127 ? 26.926 -4.969 -15.065 1.00 97.44 127 ARG A C 1
ATOM 1027 O O . ARG A 1 127 ? 26.834 -5.948 -14.329 1.00 97.44 127 ARG A O 1
ATOM 1034 N N . THR A 1 128 ? 26.327 -3.808 -14.798 1.00 97.00 128 THR A N 1
ATOM 1035 C CA . THR A 1 128 ? 25.447 -3.577 -13.642 1.00 97.00 128 THR A CA 1
ATOM 1036 C C . THR A 1 128 ? 24.154 -4.374 -13.775 1.00 97.00 128 THR A C 1
ATOM 1038 O O . THR A 1 128 ? 23.773 -5.056 -12.828 1.00 97.00 128 THR A O 1
ATOM 1041 N N . ILE A 1 129 ? 23.530 -4.366 -14.960 1.00 97.38 129 ILE A N 1
ATOM 1042 C CA . ILE A 1 129 ? 22.341 -5.186 -15.248 1.00 97.38 129 ILE A CA 1
ATOM 1043 C C . ILE A 1 129 ? 22.660 -6.675 -15.059 1.00 97.38 129 ILE A C 1
ATOM 1045 O O . ILE A 1 129 ? 21.938 -7.379 -14.363 1.00 97.38 129 ILE A O 1
ATOM 1049 N N . GLU A 1 130 ? 23.790 -7.151 -15.587 1.00 97.38 130 GLU A N 1
ATOM 1050 C CA . GLU A 1 130 ? 24.240 -8.536 -15.403 1.00 97.38 130 GLU A CA 1
ATOM 1051 C C . GLU A 1 130 ? 24.473 -8.900 -13.929 1.00 97.38 130 GLU A C 1
ATOM 1053 O O . GLU A 1 130 ? 24.191 -10.026 -13.527 1.00 97.38 130 GLU A O 1
ATOM 1058 N N . ASP A 1 131 ? 25.026 -7.990 -13.121 1.00 96.75 131 ASP A N 1
ATOM 1059 C CA . ASP A 1 131 ? 25.217 -8.209 -11.683 1.00 96.75 131 ASP A CA 1
ATOM 1060 C C . ASP A 1 131 ? 23.903 -8.251 -10.908 1.00 96.75 131 ASP A C 1
ATOM 1062 O O . ASP A 1 131 ? 23.785 -9.073 -9.997 1.00 96.75 131 ASP A O 1
ATOM 1066 N N . TRP A 1 132 ? 22.933 -7.416 -11.280 1.00 95.75 132 TRP A N 1
ATOM 1067 C CA . TRP A 1 132 ? 21.589 -7.427 -10.706 1.00 95.75 132 TRP A CA 1
ATOM 1068 C C . TRP A 1 132 ? 20.827 -8.702 -11.065 1.00 95.75 132 TRP A C 1
ATOM 1070 O O . TRP A 1 132 ? 20.301 -9.370 -10.179 1.00 95.75 132 TRP A O 1
ATOM 1080 N N . GLU A 1 133 ? 20.822 -9.097 -12.339 1.00 95.44 133 GLU A N 1
ATOM 1081 C CA . GLU A 1 133 ? 20.107 -10.297 -12.795 1.00 95.44 133 GLU A CA 1
ATOM 1082 C C . GLU A 1 133 ? 20.741 -11.603 -12.303 1.00 95.44 133 GLU A C 1
ATOM 1084 O O . GLU A 1 133 ? 20.038 -12.594 -12.119 1.00 95.44 133 GLU A O 1
ATOM 1089 N N . ALA A 1 134 ? 22.058 -11.620 -12.081 1.00 93.12 134 ALA A N 1
ATOM 1090 C CA . ALA A 1 134 ? 22.761 -12.770 -11.515 1.00 93.12 134 ALA A CA 1
ATOM 1091 C C . ALA A 1 134 ? 22.771 -12.787 -9.975 1.00 93.12 134 ALA A C 1
ATOM 1093 O O . ALA A 1 134 ? 23.385 -13.677 -9.388 1.00 93.12 134 ALA A O 1
ATOM 1094 N N . GLY A 1 135 ? 22.176 -11.787 -9.315 1.00 90.56 135 GLY A N 1
ATOM 1095 C CA . GLY A 1 135 ? 22.155 -11.668 -7.854 1.00 90.56 135 GLY A CA 1
ATOM 1096 C C . GLY A 1 135 ? 23.515 -11.370 -7.207 1.00 90.56 135 GLY A C 1
ATOM 1097 O O . GLY A 1 135 ? 23.633 -11.420 -5.985 1.00 90.56 135 GLY A O 1
ATOM 1098 N N . ARG A 1 136 ? 24.549 -11.034 -7.994 1.00 92.25 136 ARG A N 1
ATOM 1099 C CA . ARG A 1 136 ? 25.880 -10.647 -7.481 1.00 92.25 136 ARG A CA 1
ATOM 1100 C C . ARG A 1 136 ? 25.858 -9.283 -6.798 1.00 92.25 136 ARG A C 1
ATOM 1102 O O . ARG A 1 136 ? 26.681 -9.015 -5.926 1.00 92.25 136 ARG A O 1
ATOM 1109 N N . ARG A 1 137 ? 24.931 -8.416 -7.206 1.00 90.38 137 ARG A N 1
ATOM 1110 C CA . ARG A 1 137 ? 24.591 -7.161 -6.531 1.00 90.38 137 ARG A CA 1
ATOM 1111 C C . ARG A 1 137 ? 23.078 -7.032 -6.483 1.00 90.38 137 ARG A C 1
ATOM 1113 O O . ARG A 1 137 ? 22.404 -7.459 -7.412 1.00 90.38 137 ARG A O 1
ATOM 1120 N N . LYS A 1 138 ? 22.550 -6.406 -5.436 1.00 85.94 138 LYS A N 1
ATOM 1121 C CA . LYS A 1 138 ? 21.129 -6.056 -5.371 1.00 85.94 138 LYS A CA 1
ATOM 1122 C C . LYS A 1 138 ? 20.953 -4.599 -5.813 1.00 85.94 138 LYS A C 1
ATOM 1124 O O . LYS A 1 138 ? 21.692 -3.751 -5.304 1.00 85.94 138 LYS A O 1
ATOM 1129 N N . PRO A 1 139 ? 20.054 -4.292 -6.766 1.00 88.69 139 PRO A N 1
ATOM 1130 C CA . PRO A 1 139 ? 19.665 -2.909 -7.012 1.00 88.69 139 PRO A CA 1
ATOM 1131 C C . PRO A 1 139 ? 19.031 -2.334 -5.742 1.00 88.69 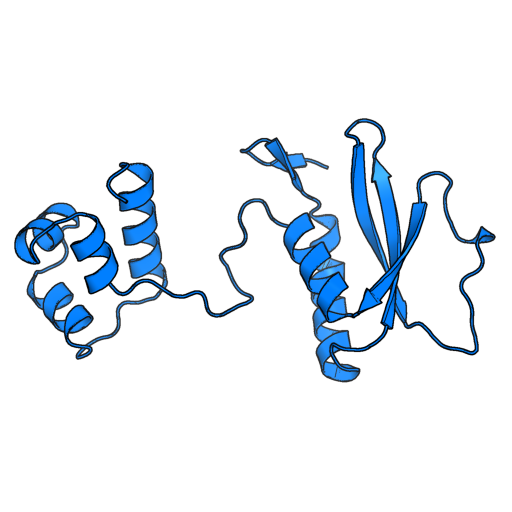139 PRO A C 1
ATOM 1133 O O . PRO A 1 139 ? 18.415 -3.066 -4.966 1.00 88.69 139 PRO A O 1
ATOM 1136 N N . SER A 1 140 ? 19.180 -1.029 -5.521 1.00 85.44 140 SER A N 1
ATOM 1137 C CA . SER A 1 140 ? 18.371 -0.354 -4.510 1.00 85.44 140 SER A CA 1
ATOM 1138 C C . SER A 1 140 ? 16.901 -0.415 -4.915 1.00 85.44 140 SER A C 1
ATOM 1140 O O . SER A 1 140 ? 16.574 -0.366 -6.101 1.00 85.44 140 SER A O 1
ATOM 1142 N N . GLN A 1 141 ? 16.013 -0.488 -3.930 1.00 76.19 141 GLN A N 1
ATOM 1143 C CA . GLN A 1 141 ? 14.577 -0.575 -4.176 1.00 76.19 141 GLN A CA 1
ATOM 1144 C C . GLN A 1 141 ? 14.065 0.593 -5.036 1.00 76.19 141 GLN A C 1
ATOM 1146 O O . GLN A 1 141 ? 13.449 0.362 -6.073 1.00 76.19 141 GLN A O 1
ATOM 1151 N N . TRP A 1 142 ? 14.451 1.829 -4.699 1.00 76.50 142 TRP A N 1
ATOM 1152 C CA . TRP A 1 142 ? 14.084 3.018 -5.477 1.00 76.50 142 TRP A CA 1
ATOM 1153 C C . TRP A 1 142 ? 14.516 2.939 -6.951 1.00 76.50 142 TRP A C 1
ATOM 1155 O O . TRP A 1 142 ? 13.852 3.490 -7.825 1.00 76.50 142 TRP A O 1
ATOM 1165 N N . ALA A 1 143 ? 15.629 2.259 -7.261 1.00 85.81 143 ALA A N 1
ATOM 1166 C CA . ALA A 1 143 ? 16.091 2.129 -8.640 1.00 85.81 143 ALA A CA 1
ATOM 1167 C C . ALA A 1 143 ? 15.175 1.196 -9.436 1.00 85.81 143 ALA A C 1
ATOM 1169 O O . ALA A 1 143 ? 14.852 1.492 -10.585 1.00 85.81 143 ALA A O 1
ATOM 1170 N N . VAL A 1 144 ? 14.723 0.100 -8.820 1.00 89.12 144 VAL A N 1
ATOM 1171 C CA . VAL A 1 144 ? 13.755 -0.819 -9.432 1.00 89.12 144 VAL A CA 1
ATOM 1172 C C . VAL A 1 144 ? 12.424 -0.110 -9.676 1.00 89.12 144 VAL A C 1
ATOM 1174 O O . VAL A 1 144 ? 11.872 -0.204 -10.770 1.00 89.12 144 VAL A O 1
ATOM 1177 N N . GLU A 1 145 ? 11.956 0.667 -8.702 1.00 81.44 145 GLU A N 1
ATOM 1178 C CA . GLU A 1 145 ? 10.700 1.418 -8.792 1.00 81.44 145 GLU A CA 1
ATOM 1179 C C . GLU A 1 145 ? 10.736 2.490 -9.886 1.00 81.44 145 GLU A C 1
ATOM 1181 O O . GLU A 1 145 ? 9.787 2.609 -10.657 1.00 81.44 145 GLU A O 1
ATOM 1186 N N . LEU A 1 146 ? 11.833 3.248 -10.011 1.00 86.38 146 LEU A N 1
ATOM 1187 C CA . LEU A 1 146 ? 11.982 4.244 -11.080 1.00 86.38 146 LEU A CA 1
ATOM 1188 C C . LEU A 1 146 ? 12.011 3.603 -12.471 1.00 86.38 146 LEU A C 1
ATOM 1190 O O . LEU A 1 146 ? 11.426 4.144 -13.413 1.00 86.38 146 LEU A O 1
ATOM 1194 N N . ILE A 1 147 ? 12.683 2.458 -12.598 1.00 93.88 147 ILE A N 1
ATOM 1195 C CA . ILE A 1 147 ? 12.716 1.674 -13.836 1.00 93.88 147 ILE A CA 1
ATOM 1196 C C . ILE A 1 147 ? 11.300 1.214 -14.186 1.00 93.88 147 ILE A C 1
ATOM 1198 O O . ILE A 1 147 ? 10.827 1.473 -15.293 1.00 93.88 147 ILE A O 1
ATOM 1202 N N . GLU A 1 148 ? 10.597 0.589 -13.241 1.00 90.94 148 GLU A N 1
ATOM 1203 C CA . GLU A 1 148 ? 9.233 0.104 -13.444 1.00 90.94 148 GLU A CA 1
ATOM 1204 C C . GLU A 1 148 ? 8.255 1.241 -13.773 1.00 90.94 148 GLU A C 1
ATOM 1206 O O . GLU A 1 148 ? 7.457 1.123 -14.706 1.00 90.94 148 GLU A O 1
ATOM 1211 N N . TYR A 1 149 ? 8.336 2.358 -13.049 1.00 84.88 149 TYR A N 1
ATOM 1212 C CA . TYR A 1 149 ? 7.522 3.545 -13.294 1.00 84.88 149 TYR A CA 1
ATOM 1213 C C . TYR A 1 149 ? 7.711 4.069 -14.719 1.00 84.88 149 TYR A C 1
ATOM 1215 O O . TYR A 1 149 ? 6.723 4.363 -15.396 1.00 84.88 149 TYR A O 1
ATOM 1223 N N . LYS A 1 150 ? 8.960 4.165 -15.196 1.00 91.31 150 LYS A N 1
ATOM 1224 C CA . LYS A 1 150 ? 9.251 4.636 -16.555 1.00 91.31 150 LYS A CA 1
ATOM 1225 C C . LYS A 1 150 ? 8.644 3.709 -17.609 1.00 91.31 150 LYS A C 1
ATOM 1227 O O . LYS A 1 150 ? 7.963 4.200 -18.505 1.00 91.31 150 LYS A O 1
ATOM 1232 N N . LEU A 1 151 ? 8.827 2.394 -17.470 1.00 92.56 151 LEU A N 1
ATOM 1233 C CA . LEU A 1 151 ? 8.283 1.410 -18.415 1.00 92.56 151 LEU A CA 1
ATOM 1234 C C . LEU A 1 151 ? 6.751 1.481 -18.487 1.00 92.56 151 LEU A C 1
ATOM 1236 O O . LEU A 1 151 ? 6.202 1.549 -19.584 1.00 92.56 151 LEU A O 1
ATOM 1240 N N . LYS A 1 152 ? 6.069 1.552 -17.334 1.00 84.50 152 LYS A N 1
ATOM 1241 C CA . LYS A 1 152 ? 4.605 1.725 -17.262 1.00 84.50 152 LYS A CA 1
ATOM 1242 C C . LYS A 1 152 ? 4.153 3.031 -17.915 1.00 84.50 152 LYS A C 1
ATOM 1244 O O . LYS A 1 152 ? 3.187 3.059 -18.670 1.00 84.50 152 LYS A O 1
ATOM 1249 N N . LYS A 1 153 ? 4.852 4.134 -17.627 1.00 82.00 153 LYS A N 1
ATOM 1250 C CA . LYS A 1 153 ? 4.527 5.463 -18.162 1.00 82.00 153 LYS A CA 1
ATOM 1251 C C . LYS A 1 153 ? 4.675 5.534 -19.683 1.00 82.00 153 LYS A C 1
ATOM 1253 O O . LYS A 1 153 ? 3.924 6.262 -20.324 1.00 82.00 153 LYS A O 1
ATOM 1258 N N . GLU A 1 154 ? 5.625 4.794 -20.242 1.00 90.88 154 GLU A N 1
ATOM 1259 C CA . GLU A 1 154 ? 5.859 4.709 -21.686 1.00 90.88 154 GLU A CA 1
ATOM 1260 C C . GLU A 1 154 ? 5.064 3.577 -22.364 1.00 90.88 154 GLU A C 1
ATOM 1262 O O . GLU A 1 154 ? 5.179 3.394 -23.573 1.00 90.88 154 GLU A O 1
ATOM 1267 N N . GLY A 1 155 ? 4.224 2.846 -21.617 1.00 90.31 155 GLY A N 1
ATOM 1268 C CA . GLY A 1 155 ? 3.370 1.779 -22.148 1.00 90.31 155 GLY A CA 1
ATOM 1269 C C . GLY A 1 155 ? 4.137 0.542 -22.620 1.00 90.31 155 GLY A C 1
ATOM 1270 O O . GLY A 1 155 ? 3.653 -0.181 -23.486 1.00 90.31 155 GLY A O 1
ATOM 1271 N N . LEU A 1 156 ? 5.340 0.317 -22.084 1.00 87.88 156 LEU A N 1
ATOM 1272 C CA . LEU A 1 156 ? 6.184 -0.837 -22.408 1.00 87.88 156 LEU A CA 1
ATOM 1273 C C . LEU A 1 156 ? 5.843 -2.074 -21.567 1.00 87.88 156 LEU A C 1
ATOM 1275 O O . LEU A 1 156 ? 6.212 -3.177 -21.964 1.00 87.88 156 LEU A O 1
ATOM 1279 N N . ILE A 1 157 ? 5.176 -1.881 -20.420 1.00 84.00 157 ILE A N 1
ATOM 1280 C CA . ILE A 1 157 ? 4.657 -2.919 -19.510 1.00 84.00 157 ILE A CA 1
ATOM 1281 C C . ILE A 1 157 ? 3.377 -2.462 -18.808 1.00 84.00 157 ILE A C 1
ATOM 1283 O O . ILE A 1 157 ? 3.121 -1.236 -18.787 1.00 84.00 157 ILE A O 1
#

pLDDT: mean 81.04, std 16.22, range [36.03, 98.06]